Protein AF-A0A920SX77-F1 (afdb_monomer)

Secondary structure (DSSP, 8-state):
-------------SS----S-S---EEEEEEEEE----STTTTTSPTT-EEEEEEEESS------HHHHHHHHHTT---EEE--TTS--

Nearest PDB structures (foldseek):
  3d54-assembly3_D  TM=8.189E-01  e=1.534E-01  Thermotoga maritima
  2vkt-assembly1_A  TM=4.570E-01  e=1.534E+00  Homo sapiens
  5u03-assembly1_A-1  TM=4.813E-01  e=2.524E+00  Homo sapiens
  6l6z-assembly1_C  TM=4.522E-01  e=2.686E+00  Drosophila melanogaster

Foldseek 3Di:
DDDDPDFPFLDDDDDDDDDPPDQDWDWDWFKKAFQDQPDPVNVVPDHRDIDTDTDTDRPPGDTDGPVVVVVCVVVSVDGIGTADPVSGD

Mean predicted aligned error: 10.76 Å

Solvent-accessible surface area (backbone atoms only — not comparable to full-atom values): 5757 Å² total; per-residue (Å²): 136,85,86,76,94,70,65,77,66,98,72,50,52,90,83,74,83,73,77,85,86,57,95,52,75,43,79,44,78,44,38,31,29,31,64,38,34,90,44,90,92,26,58,87,54,55,71,68,38,77,42,82,43,81,43,76,44,59,81,80,80,88,82,63,53,60,68,59,50,52,49,36,56,76,68,57,68,48,45,65,40,67,27,39,98,84,72,43,71

Structure (mmCIF, N/CA/C/O backbone):
data_AF-A0A920SX77-F1
#
_entry.id   AF-A0A920SX77-F1
#
loop_
_atom_site.group_PDB
_atom_site.id
_atom_site.type_symbol
_atom_site.label_atom_id
_atom_site.label_alt_id
_atom_site.label_comp_id
_atom_site.label_asym_id
_atom_site.label_entity_id
_atom_site.label_seq_id
_atom_site.pdbx_PDB_ins_code
_atom_site.Cartn_x
_atom_site.Car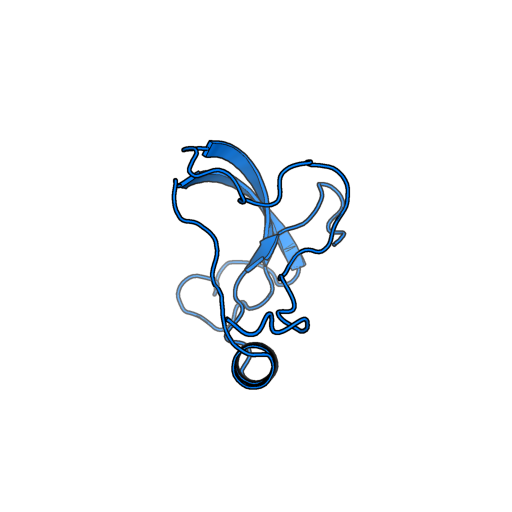tn_y
_atom_site.Cartn_z
_atom_site.occupancy
_atom_site.B_iso_or_equiv
_atom_site.auth_seq_id
_atom_site.auth_comp_id
_atom_site.auth_asym_id
_atom_site.auth_atom_id
_atom_site.pdbx_PDB_model_num
ATOM 1 N N . MET A 1 1 ? 26.365 -16.867 -13.237 1.00 30.64 1 MET A N 1
ATOM 2 C CA . MET A 1 1 ? 25.225 -16.053 -12.768 1.00 30.64 1 MET A CA 1
ATOM 3 C C . MET A 1 1 ? 24.108 -17.010 -12.419 1.00 30.64 1 MET A C 1
ATOM 5 O O . MET A 1 1 ? 23.586 -17.660 -13.312 1.00 30.64 1 MET A O 1
ATOM 9 N N . GLN A 1 2 ? 23.880 -17.220 -11.126 1.00 20.89 2 GLN A N 1
ATOM 10 C CA . GLN A 1 2 ? 22.971 -18.245 -10.627 1.00 20.89 2 GLN A CA 1
ATOM 11 C C . GLN A 1 2 ? 21.614 -17.601 -10.356 1.00 20.89 2 GLN A C 1
ATOM 13 O O . GLN A 1 2 ? 21.493 -16.702 -9.531 1.00 20.89 2 GLN A O 1
ATOM 18 N N . TRP A 1 3 ? 20.640 -18.031 -11.147 1.00 22.59 3 TRP A N 1
ATOM 19 C CA . TRP A 1 3 ? 19.232 -17.670 -11.083 1.00 22.59 3 TRP A CA 1
ATOM 20 C C . TRP A 1 3 ? 18.646 -18.260 -9.788 1.00 22.59 3 TRP A C 1
ATOM 22 O O . TRP A 1 3 ? 18.759 -19.470 -9.580 1.00 22.59 3 TRP A O 1
ATOM 32 N N . VAL A 1 4 ? 18.095 -17.431 -8.894 1.00 27.17 4 VAL A N 1
ATOM 33 C CA . VAL A 1 4 ? 17.470 -17.885 -7.635 1.00 27.17 4 VAL A CA 1
ATOM 34 C C . VAL A 1 4 ? 15.948 -17.912 -7.848 1.00 27.17 4 VAL A C 1
ATOM 36 O O . VAL A 1 4 ? 15.375 -16.846 -8.054 1.00 27.17 4 VAL A O 1
ATOM 39 N N . PRO A 1 5 ? 15.273 -19.080 -7.846 1.00 28.94 5 PRO A N 1
ATOM 40 C CA . PRO A 1 5 ? 13.886 -19.198 -8.312 1.00 28.94 5 PRO A CA 1
ATOM 41 C C . PRO A 1 5 ? 12.796 -18.851 -7.277 1.00 28.94 5 PRO A C 1
ATOM 43 O O . PRO A 1 5 ? 11.629 -19.115 -7.538 1.00 28.94 5 PRO A O 1
ATOM 46 N N . ASN A 1 6 ? 13.135 -18.256 -6.128 1.00 29.17 6 ASN A N 1
ATOM 47 C CA . ASN A 1 6 ? 12.210 -18.054 -5.000 1.00 29.17 6 ASN A CA 1
ATOM 48 C C . ASN A 1 6 ? 12.152 -16.582 -4.543 1.00 29.17 6 ASN A C 1
ATOM 50 O O . ASN A 1 6 ? 12.329 -16.257 -3.375 1.00 29.17 6 ASN A O 1
ATOM 54 N N . SER A 1 7 ? 11.946 -15.649 -5.476 1.00 29.55 7 SER A N 1
ATOM 55 C CA . SER A 1 7 ? 11.447 -14.319 -5.114 1.00 29.55 7 SER A CA 1
ATOM 56 C C . SER A 1 7 ? 9.928 -14.361 -5.214 1.00 29.55 7 SER A C 1
ATOM 58 O O . SER A 1 7 ? 9.376 -14.304 -6.317 1.00 29.55 7 SER A O 1
ATOM 60 N N . LEU A 1 8 ? 9.248 -14.493 -4.077 1.00 35.41 8 LEU A N 1
ATOM 61 C CA . LEU A 1 8 ? 7.808 -14.294 -4.022 1.00 35.41 8 LEU A CA 1
ATOM 62 C C . LEU A 1 8 ? 7.534 -12.822 -4.382 1.00 35.41 8 LEU A C 1
ATOM 64 O O . LEU A 1 8 ? 7.678 -11.926 -3.552 1.00 35.41 8 LEU A O 1
ATOM 68 N N . ARG A 1 9 ? 7.192 -12.558 -5.651 1.00 36.62 9 ARG A N 1
ATOM 69 C CA . ARG A 1 9 ? 6.567 -11.293 -6.046 1.00 36.62 9 ARG A CA 1
ATOM 70 C C . ARG A 1 9 ? 5.296 -11.171 -5.210 1.00 36.62 9 ARG A C 1
ATOM 72 O O . ARG A 1 9 ? 4.526 -12.130 -5.143 1.00 36.62 9 ARG A O 1
ATOM 79 N N . ILE A 1 10 ? 5.045 -10.015 -4.597 1.00 33.28 10 ILE A N 1
ATOM 80 C CA . ILE A 1 10 ? 3.703 -9.681 -4.101 1.00 33.28 10 ILE A CA 1
ATOM 81 C C . ILE A 1 10 ? 2.828 -9.426 -5.340 1.00 33.28 10 ILE A C 1
ATOM 83 O O . ILE A 1 10 ? 2.459 -8.304 -5.654 1.00 33.28 10 ILE A O 1
ATOM 87 N N . GLU A 1 11 ? 2.561 -10.487 -6.094 1.00 41.88 11 GLU A N 1
ATOM 88 C CA . GLU A 1 11 ? 1.577 -10.542 -7.158 1.00 41.88 11 GLU A CA 1
ATOM 89 C C . GLU A 1 11 ? 0.501 -11.509 -6.703 1.00 41.88 11 GLU A C 1
ATOM 91 O O . GLU A 1 11 ? 0.700 -12.717 -6.580 1.00 41.88 11 GLU A O 1
ATOM 96 N N . SER A 1 12 ? -0.660 -10.951 -6.417 1.00 28.61 12 SER A N 1
ATOM 97 C CA . SER A 1 12 ? -1.892 -11.704 -6.324 1.00 28.61 12 SER A CA 1
ATOM 98 C C . SER A 1 12 ? -2.998 -10.675 -6.531 1.00 28.61 12 SER A C 1
ATOM 100 O O . SER A 1 12 ? -3.110 -9.823 -5.652 1.00 28.61 12 SER A O 1
ATOM 102 N N . ALA A 1 13 ? -3.776 -10.654 -7.615 1.00 34.12 13 ALA A N 1
ATOM 103 C CA . ALA A 1 13 ? -3.891 -11.438 -8.839 1.00 34.12 13 ALA A CA 1
ATOM 104 C C . ALA A 1 13 ? -4.942 -10.777 -9.783 1.00 34.12 13 ALA A C 1
ATOM 106 O O . ALA A 1 13 ? -5.663 -9.848 -9.454 1.00 34.12 13 ALA A O 1
ATOM 107 N N . THR A 1 14 ? -5.069 -11.347 -10.981 1.00 30.61 14 THR A N 1
ATOM 108 C CA . THR A 1 14 ? -6.225 -11.226 -11.893 1.00 30.61 14 THR A CA 1
ATOM 109 C C . THR A 1 14 ? -6.295 -9.993 -12.813 1.00 30.61 14 THR A C 1
ATOM 111 O O . THR A 1 14 ? -7.180 -9.147 -12.752 1.00 30.61 14 THR A O 1
ATOM 114 N N . ARG A 1 15 ? -5.422 -10.048 -13.832 1.00 29.30 15 ARG A N 1
ATOM 115 C CA . ARG A 1 15 ? -5.538 -9.415 -15.163 1.00 29.30 15 ARG A CA 1
ATOM 116 C C . ARG A 1 15 ? -5.344 -7.898 -15.231 1.00 29.30 15 ARG A C 1
ATOM 118 O O . ARG A 1 15 ? -6.119 -7.196 -15.869 1.00 29.30 15 ARG A O 1
ATOM 125 N N . CYS A 1 16 ? -4.172 -7.457 -14.807 1.00 29.16 16 CYS A N 1
ATOM 126 C CA . CYS A 1 16 ? -3.346 -6.675 -15.719 1.00 29.16 16 CYS A CA 1
ATOM 127 C C . CYS A 1 16 ? -2.134 -7.549 -16.032 1.00 29.16 16 CYS A C 1
ATOM 129 O O . CYS A 1 16 ? -1.457 -8.015 -15.120 1.00 29.16 16 CYS A O 1
ATOM 131 N N . ALA A 1 17 ? -1.922 -7.854 -17.311 1.00 34.19 17 ALA A N 1
ATOM 132 C CA . ALA A 1 17 ? -0.610 -8.295 -17.752 1.00 34.19 17 ALA A CA 1
ATOM 133 C C . ALA A 1 17 ? 0.433 -7.246 -17.320 1.00 34.19 17 ALA A C 1
ATOM 135 O O . ALA A 1 17 ? 0.079 -6.118 -16.971 1.00 34.19 17 ALA A O 1
ATOM 136 N N . ASP A 1 18 ? 1.694 -7.649 -17.379 1.00 38.47 18 ASP A N 1
ATOM 137 C CA . ASP A 1 18 ? 2.876 -6.842 -17.091 1.00 38.47 18 ASP A CA 1
ATOM 138 C C . ASP A 1 18 ? 3.302 -6.909 -15.620 1.00 38.47 18 ASP A C 1
ATOM 140 O O . ASP A 1 18 ? 3.139 -5.982 -14.826 1.00 38.47 18 ASP A O 1
ATOM 144 N N . ALA A 1 19 ? 3.955 -8.031 -15.297 1.00 41.00 19 ALA A N 1
ATOM 145 C CA . ALA A 1 19 ? 5.164 -7.962 -14.491 1.00 41.00 19 ALA A CA 1
ATOM 146 C C . ALA A 1 19 ? 5.991 -6.759 -14.983 1.00 41.00 19 ALA A C 1
ATOM 148 O O . ALA A 1 19 ? 6.224 -6.648 -16.188 1.00 41.00 19 ALA A O 1
ATOM 149 N N . GLU A 1 20 ? 6.427 -5.860 -14.096 1.00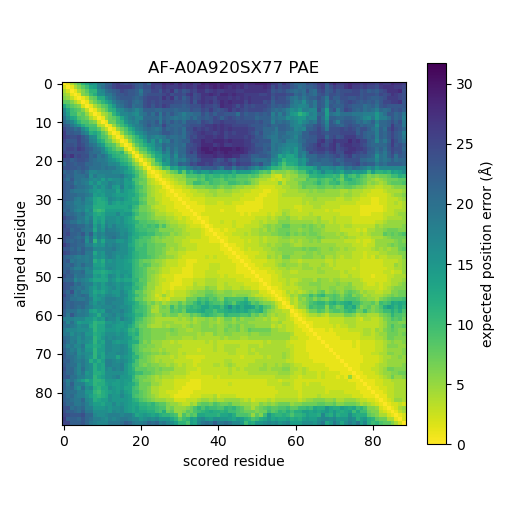 47.94 20 GLU A N 1
ATOM 150 C CA . GLU A 1 20 ? 7.398 -4.817 -14.459 1.00 47.94 20 GLU A CA 1
ATOM 151 C C . GLU A 1 20 ? 8.760 -5.482 -14.747 1.00 47.94 20 GLU A C 1
ATOM 153 O O . GLU A 1 20 ? 9.660 -5.514 -13.911 1.00 47.94 20 GLU A O 1
ATOM 158 N N . ASP A 1 21 ? 8.861 -6.097 -15.927 1.00 49.06 21 ASP A N 1
ATOM 159 C CA . ASP A 1 21 ? 10.081 -6.542 -16.615 1.00 49.06 21 ASP A CA 1
ATOM 160 C C . ASP A 1 21 ? 10.501 -5.503 -17.682 1.00 49.06 21 ASP A C 1
ATOM 162 O O . ASP A 1 21 ? 11.502 -5.644 -18.382 1.00 49.06 21 ASP A O 1
ATOM 166 N N . HIS A 1 22 ? 9.731 -4.415 -17.795 1.00 47.44 22 HIS A N 1
ATOM 167 C CA . HIS A 1 22 ? 9.959 -3.308 -18.710 1.00 47.44 22 HIS A CA 1
ATOM 168 C C . HIS A 1 22 ? 10.016 -2.007 -17.907 1.00 47.44 22 HIS A C 1
ATOM 170 O O . HIS A 1 22 ? 9.087 -1.677 -17.176 1.00 47.44 22 HIS A O 1
ATOM 176 N N . LEU A 1 23 ? 11.143 -1.300 -18.028 1.00 59.06 23 LEU A N 1
ATOM 177 C CA . LEU A 1 23 ? 11.453 -0.005 -17.412 1.00 59.06 23 LEU A CA 1
ATOM 178 C C . LEU A 1 23 ? 10.574 1.109 -18.011 1.00 59.06 23 LEU A C 1
ATOM 180 O O . LEU A 1 23 ? 11.070 2.022 -18.674 1.00 59.06 23 LEU A O 1
ATOM 184 N N . GLU A 1 24 ? 9.261 1.003 -17.840 1.00 58.81 24 GLU A N 1
ATOM 185 C CA . GLU A 1 24 ? 8.277 1.923 -18.396 1.00 58.81 24 GLU A CA 1
ATOM 186 C C . GLU A 1 24 ? 7.546 2.669 -17.284 1.00 58.81 24 GLU A C 1
ATOM 188 O O . GLU A 1 24 ? 7.109 2.106 -16.285 1.00 58.81 24 GLU A O 1
ATOM 193 N N . PHE A 1 25 ? 7.402 3.976 -17.471 1.00 66.06 25 PHE A N 1
ATOM 194 C CA . PHE A 1 25 ? 6.659 4.822 -16.554 1.00 66.06 25 PHE A CA 1
ATOM 195 C C . PHE A 1 25 ? 5.154 4.587 -16.719 1.00 66.06 25 PHE A C 1
ATOM 197 O O . PHE A 1 25 ? 4.609 4.784 -17.809 1.00 66.06 25 PHE A O 1
ATOM 204 N N . ARG A 1 26 ? 4.467 4.212 -15.635 1.00 68.31 26 ARG A N 1
ATOM 205 C CA . ARG A 1 26 ? 3.027 3.928 -15.643 1.00 68.31 26 ARG A CA 1
ATOM 206 C C . ARG A 1 26 ? 2.259 4.973 -14.847 1.00 68.31 26 ARG A C 1
ATOM 208 O O . ARG A 1 26 ? 2.534 5.191 -13.672 1.00 68.31 26 ARG A O 1
ATOM 215 N N . CYS A 1 27 ? 1.252 5.557 -15.496 1.00 77.31 27 CYS A N 1
ATOM 216 C CA . CYS A 1 27 ? 0.236 6.412 -14.885 1.00 77.31 27 CYS A CA 1
ATOM 217 C C . CYS A 1 27 ? -1.133 5.748 -15.032 1.00 77.31 27 CYS A C 1
ATOM 219 O O . CYS A 1 27 ? -1.793 5.912 -16.059 1.00 77.31 27 CYS A O 1
ATOM 221 N N . ILE A 1 28 ? -1.552 4.980 -14.029 1.00 81.00 28 ILE A N 1
ATOM 222 C CA . ILE A 1 28 ? -2.812 4.230 -14.056 1.00 81.00 28 ILE A CA 1
ATOM 223 C C . ILE A 1 28 ? -3.570 4.387 -12.745 1.00 81.00 28 ILE A C 1
ATOM 225 O O . ILE A 1 28 ? -2.984 4.607 -11.689 1.00 81.00 28 I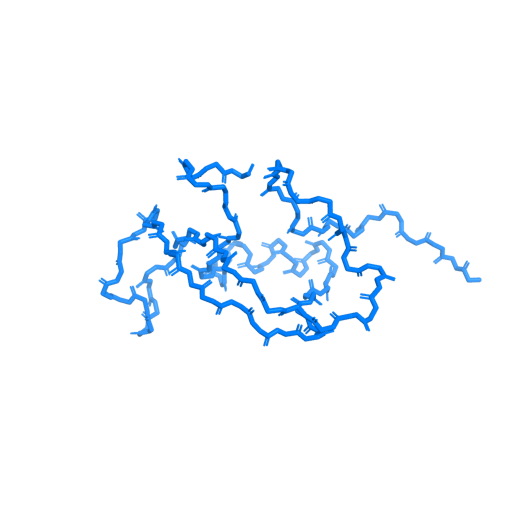LE A O 1
ATOM 229 N N . TRP A 1 29 ? -4.890 4.260 -12.807 1.00 83.69 29 TRP A N 1
ATOM 230 C CA . TRP A 1 29 ? -5.690 4.065 -11.605 1.00 83.69 29 TRP A CA 1
ATOM 231 C C . TRP A 1 29 ? -5.520 2.639 -11.099 1.00 83.69 29 TRP A C 1
ATOM 233 O O . TRP A 1 29 ? -5.411 1.702 -11.892 1.00 83.69 29 TRP A O 1
ATOM 243 N N . THR A 1 30 ? -5.460 2.467 -9.785 1.00 85.12 30 THR A N 1
ATOM 244 C CA . T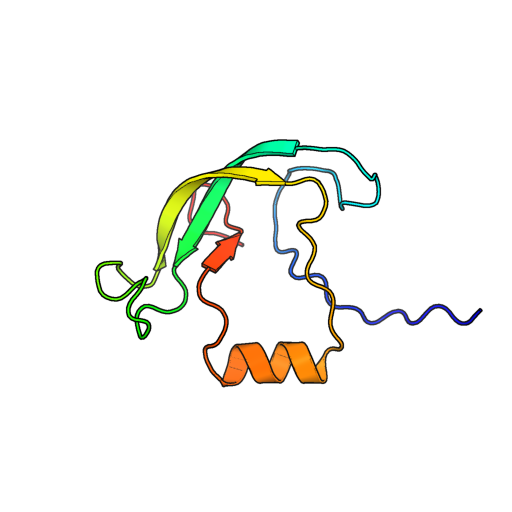HR A 1 30 ? -5.283 1.151 -9.172 1.00 85.12 30 THR A CA 1
ATOM 245 C C . THR A 1 30 ? -6.078 1.053 -7.885 1.00 85.12 30 THR A C 1
ATOM 247 O O . THR A 1 30 ? -6.212 2.030 -7.143 1.00 85.12 30 THR A O 1
ATOM 250 N N . ASP A 1 31 ? -6.600 -0.143 -7.643 1.00 88.12 31 ASP A N 1
ATOM 251 C CA . ASP A 1 31 ? -7.311 -0.484 -6.427 1.00 88.12 31 ASP A CA 1
ATOM 252 C C . ASP A 1 31 ? -6.333 -1.050 -5.390 1.00 88.12 31 ASP A C 1
ATOM 254 O O . ASP A 1 31 ? -5.536 -1.9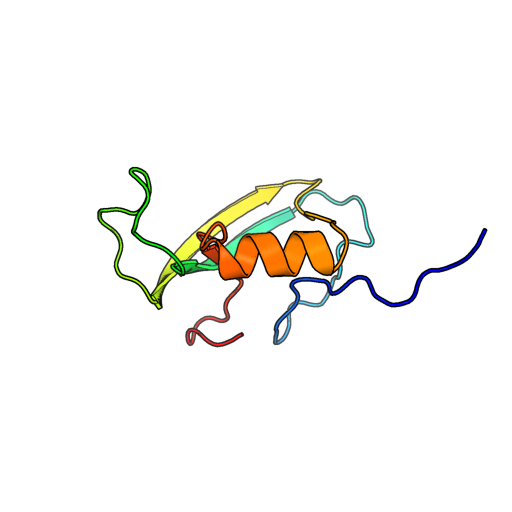56 -5.652 1.00 88.12 31 ASP A O 1
ATOM 258 N N . LEU A 1 32 ? -6.377 -0.471 -4.195 1.00 88.12 32 LEU A N 1
ATOM 259 C CA . LEU A 1 32 ? -5.573 -0.861 -3.046 1.00 88.12 32 LEU A CA 1
ATOM 260 C C . LEU A 1 32 ? -6.489 -1.240 -1.892 1.00 88.12 32 LEU A C 1
ATOM 262 O O . LEU A 1 32 ? -7.434 -0.520 -1.579 1.00 88.12 32 LEU A O 1
ATOM 266 N N . ARG A 1 33 ? -6.168 -2.329 -1.203 1.00 89.31 33 ARG A N 1
ATOM 267 C CA . ARG A 1 33 ? -6.816 -2.718 0.045 1.00 89.31 33 ARG A CA 1
ATOM 268 C C . ARG A 1 33 ? -5.972 -2.286 1.236 1.00 89.31 33 ARG A C 1
ATOM 270 O O . ARG A 1 33 ? -4.759 -2.491 1.247 1.00 89.31 33 ARG A O 1
ATOM 277 N N . VAL A 1 34 ? -6.615 -1.693 2.238 1.00 91.19 34 VAL A N 1
ATOM 278 C CA . VAL A 1 34 ? -5.984 -1.329 3.513 1.00 91.19 34 VAL A CA 1
ATOM 279 C C . VAL A 1 34 ? -5.767 -2.587 4.351 1.00 91.19 34 VAL A C 1
ATOM 281 O O . VAL A 1 34 ? -6.727 -3.275 4.681 1.00 91.19 34 VAL A O 1
ATOM 284 N N . GLU A 1 35 ? -4.521 -2.872 4.719 1.00 90.00 35 GLU A N 1
ATOM 285 C CA . GLU A 1 35 ? -4.147 -4.056 5.512 1.00 90.00 35 GLU A CA 1
ATOM 286 C C . GLU A 1 35 ? -3.828 -3.713 6.966 1.00 90.00 35 GLU A C 1
ATOM 288 O O . GLU A 1 35 ? -4.022 -4.537 7.850 1.00 90.00 35 GLU A O 1
ATOM 293 N N . ASN A 1 36 ? -3.339 -2.500 7.234 1.00 87.50 36 ASN A N 1
ATOM 294 C CA . ASN A 1 36 ? -3.030 -2.078 8.593 1.00 87.50 36 ASN A CA 1
ATOM 295 C C . ASN A 1 36 ? -3.434 -0.620 8.818 1.00 87.50 36 ASN A C 1
ATOM 297 O O . ASN A 1 36 ? -3.003 0.267 8.084 1.00 87.50 36 ASN A O 1
ATOM 301 N N . THR A 1 37 ? -4.222 -0.385 9.868 1.00 91.75 37 THR A N 1
ATOM 302 C CA . THR A 1 37 ? -4.722 0.930 10.309 1.00 91.75 37 THR A CA 1
ATOM 303 C C . THR A 1 37 ? -4.018 1.462 11.563 1.00 91.75 37 THR A C 1
ATOM 305 O O . THR A 1 37 ? -4.313 2.554 12.042 1.00 91.75 37 THR A O 1
ATOM 308 N N . SER A 1 38 ? -3.038 0.725 12.088 1.00 89.06 38 SER A N 1
ATOM 309 C CA . SER A 1 38 ? -2.306 1.044 13.322 1.00 89.06 38 SER A CA 1
ATOM 310 C C . SER A 1 38 ? -1.307 2.195 13.166 1.00 89.06 38 SER A C 1
ATOM 312 O O . SER A 1 38 ? -0.677 2.605 14.141 1.00 89.06 38 SER A O 1
ATOM 314 N N . THR A 1 39 ? -1.113 2.718 11.951 1.00 86.38 39 THR A N 1
ATOM 315 C CA . THR A 1 39 ? -0.183 3.826 11.695 1.00 86.38 39 THR A CA 1
ATOM 316 C C . THR A 1 39 ? -0.905 5.167 11.686 1.00 86.38 39 THR A C 1
ATOM 318 O O . THR A 1 39 ? -2.075 5.266 11.319 1.00 86.38 39 THR A O 1
ATOM 321 N N . ILE A 1 40 ? -0.192 6.250 12.011 1.00 88.25 40 ILE A N 1
ATOM 322 C CA . ILE A 1 40 ? -0.759 7.610 11.979 1.00 88.25 40 ILE A CA 1
ATOM 323 C C . ILE A 1 40 ? -1.385 7.960 10.617 1.00 88.25 40 ILE A C 1
ATOM 325 O O . ILE A 1 40 ? -2.386 8.671 10.570 1.00 88.25 40 ILE A O 1
ATOM 329 N N . PHE A 1 41 ? -0.846 7.403 9.526 1.00 83.81 41 PHE A N 1
ATOM 330 C CA . PHE A 1 41 ? -1.295 7.640 8.153 1.00 83.81 41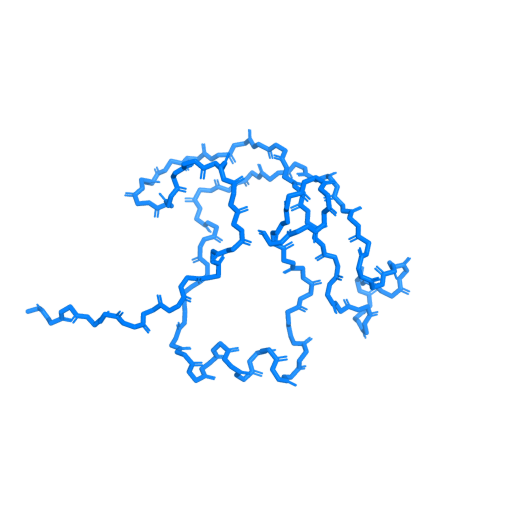 PHE A CA 1
ATOM 331 C C . PHE A 1 41 ? -2.603 6.923 7.801 1.00 83.81 41 PHE A C 1
ATOM 333 O O . PHE A 1 41 ? -3.329 7.379 6.924 1.00 83.81 41 PHE A O 1
ATOM 340 N N . THR A 1 42 ? -2.918 5.825 8.488 1.00 88.81 42 THR A N 1
ATOM 341 C CA . THR A 1 42 ? -4.077 4.960 8.194 1.00 88.81 42 THR A CA 1
ATOM 342 C C . THR A 1 42 ? -5.054 4.838 9.357 1.00 88.81 42 THR A C 1
ATOM 344 O O . THR A 1 42 ? -6.079 4.182 9.224 1.00 88.81 42 THR A O 1
ATOM 347 N N . SER A 1 43 ? -4.807 5.554 10.455 1.00 89.12 43 SER A N 1
ATOM 348 C CA . SER A 1 43 ? -5.651 5.586 11.660 1.00 89.12 43 SER A CA 1
ATOM 349 C C . SER A 1 43 ? -7.113 5.984 11.427 1.00 89.12 43 SER A C 1
ATOM 351 O O . SER A 1 43 ? -7.968 5.717 12.265 1.00 89.12 43 SER A O 1
ATOM 353 N N . LYS A 1 44 ? -7.409 6.645 10.301 1.00 92.38 44 LYS A N 1
ATOM 354 C CA . LYS A 1 44 ? -8.768 7.031 9.889 1.00 92.38 44 LYS A CA 1
ATOM 355 C C . LYS A 1 44 ? -9.367 6.122 8.813 1.00 92.38 44 LYS A C 1
ATOM 357 O O . LYS A 1 44 ? -10.518 6.328 8.436 1.00 92.38 44 LYS A O 1
ATOM 362 N N . ALA A 1 45 ? -8.590 5.184 8.282 1.00 90.50 45 ALA A N 1
ATOM 363 C CA . ALA A 1 45 ? -9.070 4.196 7.330 1.00 90.50 45 ALA A CA 1
ATOM 364 C C . ALA A 1 45 ? -9.688 3.006 8.072 1.00 90.50 45 ALA A C 1
ATOM 366 O O . ALA A 1 45 ? -9.462 2.811 9.266 1.00 90.50 45 ALA A O 1
ATOM 367 N N . THR A 1 46 ? -10.470 2.206 7.353 1.00 92.69 46 THR A N 1
ATOM 368 C CA . THR A 1 46 ? -10.978 0.928 7.868 1.00 92.69 46 THR A CA 1
ATOM 369 C C . THR A 1 46 ? -10.126 -0.209 7.316 1.00 92.69 46 THR A C 1
ATOM 371 O O . THR A 1 46 ? -9.779 -0.202 6.137 1.00 92.69 46 THR A O 1
ATOM 374 N N . GLU A 1 47 ? -9.769 -1.185 8.148 1.00 91.25 47 GLU A N 1
ATOM 375 C CA . GLU A 1 47 ? -9.079 -2.389 7.675 1.00 91.25 47 GLU A CA 1
ATOM 376 C C . GLU A 1 47 ? -9.965 -3.124 6.655 1.00 91.25 47 GLU A C 1
ATOM 378 O O . GLU A 1 47 ? -11.176 -3.243 6.842 1.00 91.25 47 GLU A O 1
ATOM 383 N N . GLY A 1 48 ? -9.384 -3.542 5.531 1.00 90.19 48 GLY A N 1
ATOM 384 C CA . GLY A 1 48 ? -10.107 -4.109 4.391 1.00 90.19 48 GLY A CA 1
ATOM 385 C C . GLY A 1 48 ? -10.777 -3.083 3.468 1.00 90.19 48 GLY A C 1
ATOM 386 O O . GLY A 1 48 ? -11.355 -3.473 2.456 1.00 90.19 48 GLY A O 1
ATOM 387 N N . GLN A 1 49 ? -10.699 -1.780 3.763 1.00 91.12 49 GLN A N 1
ATOM 388 C CA . GLN A 1 49 ? -11.228 -0.739 2.880 1.00 91.12 49 GLN A CA 1
ATOM 389 C C . GLN A 1 49 ? -10.522 -0.762 1.519 1.00 91.12 49 GLN A C 1
ATOM 391 O O . GLN A 1 49 ? -9.297 -0.863 1.456 1.00 91.12 49 GLN A O 1
ATOM 396 N N . LEU A 1 50 ? -11.297 -0.602 0.443 1.00 91.44 50 LEU A N 1
ATOM 397 C CA . LEU A 1 50 ? -10.773 -0.433 -0.910 1.00 91.44 50 LEU A CA 1
ATOM 398 C C . LEU A 1 50 ? -10.597 1.048 -1.238 1.00 91.44 50 LEU A C 1
ATOM 400 O O . LEU A 1 50 ? -11.483 1.871 -0.994 1.00 91.44 50 LEU A O 1
ATOM 404 N N . LEU A 1 51 ? -9.431 1.375 -1.780 1.00 87.31 51 LEU A N 1
ATOM 405 C CA . LEU A 1 51 ? -9.019 2.707 -2.181 1.00 87.31 51 LEU A CA 1
ATOM 406 C C . LEU A 1 51 ? -8.710 2.692 -3.673 1.00 87.31 51 LEU A C 1
ATOM 408 O O . LEU A 1 51 ? -7.855 1.934 -4.115 1.00 87.31 51 LEU A O 1
ATOM 412 N N . HIS A 1 52 ? -9.362 3.572 -4.423 1.00 90.62 52 HIS A N 1
ATOM 413 C CA . HIS A 1 52 ? -9.081 3.780 -5.838 1.00 90.62 52 HIS A CA 1
ATOM 414 C C . HIS A 1 52 ? -8.182 5.010 -5.980 1.00 90.62 52 HIS A C 1
ATOM 416 O O . HIS A 1 52 ? -8.632 6.135 -5.745 1.00 90.62 52 HIS A O 1
ATOM 422 N N . ILE A 1 53 ? -6.896 4.803 -6.275 1.00 84.88 53 ILE A N 1
ATOM 423 C CA . ILE A 1 53 ? -5.864 5.854 -6.221 1.00 84.88 53 ILE A CA 1
ATOM 424 C C . ILE A 1 53 ? -5.080 5.879 -7.541 1.00 84.88 53 ILE A C 1
ATOM 426 O O . ILE A 1 53 ? -4.776 4.817 -8.091 1.00 84.88 53 ILE A O 1
ATOM 430 N N . PRO A 1 54 ? -4.728 7.066 -8.074 1.00 83.69 54 PRO A N 1
ATOM 431 C CA . PRO A 1 54 ? -3.835 7.148 -9.219 1.00 83.69 54 PRO A CA 1
ATOM 432 C C . PRO A 1 54 ? -2.404 6.794 -8.793 1.00 83.69 54 PRO A C 1
ATOM 434 O O . PRO A 1 54 ? -1.845 7.403 -7.879 1.00 83.69 54 PRO A O 1
ATOM 437 N N . MET A 1 55 ? -1.795 5.835 -9.479 1.00 80.62 55 MET A N 1
ATOM 438 C CA . MET A 1 55 ? -0.388 5.486 -9.336 1.00 80.62 55 MET A CA 1
ATOM 439 C C . MET A 1 55 ? 0.423 6.022 -10.505 1.00 80.62 55 MET A C 1
ATOM 441 O O . MET A 1 55 ? 0.009 5.920 -11.657 1.00 80.62 55 MET A O 1
ATOM 445 N N . SER A 1 56 ? 1.580 6.594 -10.181 1.00 79.81 56 SER A N 1
ATOM 446 C CA . SER A 1 56 ? 2.489 7.242 -11.123 1.00 79.81 56 SER A CA 1
ATOM 447 C C . SER A 1 56 ? 3.933 6.936 -10.727 1.00 79.81 56 SER A C 1
ATOM 449 O O . SER A 1 56 ? 4.560 7.727 -10.019 1.00 79.81 56 SER A O 1
ATOM 451 N N . HIS A 1 57 ? 4.460 5.788 -11.147 1.00 68.88 57 HIS A N 1
ATOM 452 C CA . HIS A 1 57 ? 5.842 5.384 -10.876 1.00 68.88 57 HIS A CA 1
ATOM 453 C C . HIS A 1 57 ? 6.509 4.779 -12.116 1.00 68.88 57 HIS A C 1
ATOM 455 O O . HIS A 1 57 ? 5.836 4.312 -13.030 1.00 68.88 57 HIS A O 1
ATOM 461 N N . GLY A 1 58 ? 7.844 4.817 -12.143 1.00 60.88 58 GLY A N 1
ATOM 462 C CA . GLY A 1 58 ? 8.666 4.051 -13.091 1.00 60.88 58 GLY A CA 1
ATOM 463 C C . GLY A 1 58 ? 9.523 2.969 -12.425 1.00 60.88 58 GLY A C 1
ATOM 464 O O . GLY A 1 58 ? 10.157 2.191 -13.1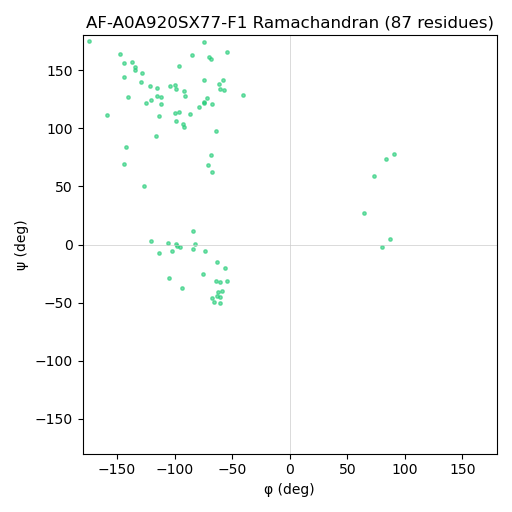22 1.00 60.88 58 GLY A O 1
ATOM 465 N N . GLU A 1 59 ? 9.551 2.932 -11.087 1.00 65.25 59 GLU A N 1
ATOM 466 C CA . GLU A 1 59 ? 10.303 1.969 -10.270 1.00 65.25 59 GLU A CA 1
ATOM 467 C C . GLU A 1 59 ? 9.474 1.634 -9.011 1.00 65.25 59 GLU A C 1
ATOM 469 O O . GLU A 1 59 ? 9.771 2.088 -7.906 1.00 65.25 59 GLU A O 1
ATOM 474 N N . GLY A 1 60 ? 8.350 0.925 -9.187 1.00 67.75 60 GLY A N 1
ATOM 475 C CA . GLY A 1 60 ? 7.380 0.635 -8.115 1.00 67.75 60 GLY A CA 1
ATOM 476 C C . GLY A 1 60 ? 7.564 -0.718 -7.419 1.00 67.75 60 GLY A C 1
ATOM 477 O O . GLY A 1 60 ? 6.820 -1.046 -6.492 1.00 67.75 60 GLY A O 1
ATOM 478 N N . ASN A 1 61 ? 8.537 -1.516 -7.859 1.00 75.19 61 ASN A N 1
ATOM 479 C CA . ASN A 1 61 ? 8.688 -2.906 -7.447 1.00 75.19 61 ASN A CA 1
ATOM 480 C C . ASN A 1 61 ? 9.625 -3.063 -6.237 1.00 75.19 61 ASN A C 1
ATOM 482 O O . ASN A 1 61 ? 10.850 -3.010 -6.364 1.00 75.19 61 ASN A O 1
ATOM 486 N N . TYR A 1 62 ? 9.049 -3.297 -5.055 1.00 78.81 62 TYR A N 1
ATOM 487 C CA . TYR A 1 62 ? 9.818 -3.653 -3.864 1.00 78.81 62 TYR A CA 1
ATOM 488 C C . TYR A 1 62 ? 10.224 -5.132 -3.901 1.00 78.81 62 TYR A C 1
ATOM 490 O O . TYR A 1 62 ? 9.371 -6.020 -3.875 1.00 78.81 62 TYR A O 1
ATOM 498 N N . GLN A 1 63 ? 11.532 -5.394 -3.909 1.00 80.12 63 GLN A N 1
ATOM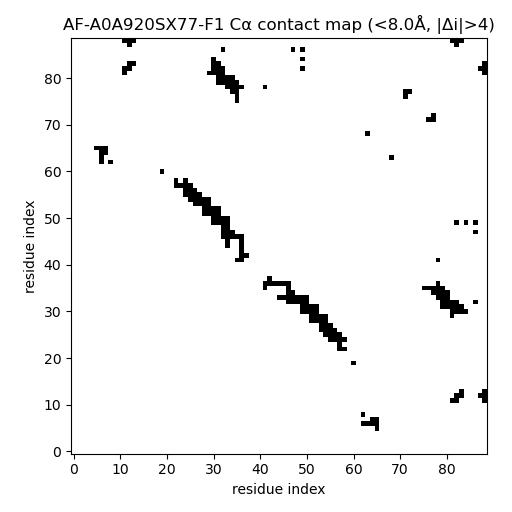 499 C CA . GLN A 1 63 ? 12.102 -6.740 -3.933 1.00 80.12 63 GLN A CA 1
ATOM 500 C C . GLN A 1 63 ? 12.883 -7.006 -2.645 1.00 80.12 63 GLN A C 1
ATOM 502 O O . GLN A 1 63 ? 13.765 -6.234 -2.270 1.00 80.12 63 GLN A O 1
ATOM 507 N N . ALA A 1 64 ? 12.573 -8.116 -1.982 1.00 83.31 64 ALA A N 1
ATOM 508 C CA . ALA A 1 64 ? 13.305 -8.603 -0.821 1.00 83.31 64 ALA A CA 1
ATOM 509 C C . ALA A 1 64 ? 13.275 -10.137 -0.785 1.00 83.31 64 ALA A C 1
ATOM 511 O O . ALA A 1 64 ? 12.480 -10.769 -1.484 1.00 83.31 64 ALA A O 1
ATOM 512 N N . ASP A 1 65 ? 14.154 -10.735 0.014 1.00 87.00 65 ASP A N 1
ATOM 513 C CA . ASP A 1 65 ? 14.152 -12.174 0.268 1.00 87.00 65 ASP A CA 1
ATOM 514 C C . ASP A 1 65 ? 12.914 -12.610 1.078 1.00 87.00 65 ASP A C 1
ATOM 516 O O . ASP A 1 65 ? 12.276 -11.805 1.763 1.00 87.00 65 ASP A O 1
ATOM 520 N N . GLU A 1 66 ? 12.572 -13.897 1.014 1.00 86.25 66 GLU A N 1
ATOM 521 C CA . GLU A 1 66 ? 11.368 -14.445 1.654 1.00 86.25 66 GLU A CA 1
ATOM 522 C C . GLU A 1 66 ? 11.344 -14.263 3.176 1.00 86.25 66 GLU A C 1
ATOM 524 O O . GLU A 1 66 ? 10.267 -14.074 3.749 1.00 86.25 66 GLU A O 1
ATOM 529 N N . GLU A 1 67 ? 12.503 -14.287 3.841 1.00 88.75 67 GLU A N 1
ATOM 530 C CA . GLU A 1 67 ? 12.595 -14.057 5.285 1.00 88.75 67 GLU A CA 1
ATOM 531 C C . GLU A 1 67 ? 12.239 -12.602 5.606 1.00 88.75 67 GLU A C 1
ATOM 533 O O . GLU A 1 67 ? 11.419 -12.335 6.490 1.00 88.75 67 GLU A O 1
ATOM 538 N N . THR A 1 68 ? 12.792 -11.655 4.848 1.00 88.56 68 THR A N 1
ATOM 539 C CA . THR A 1 68 ? 12.472 -10.233 4.975 1.00 88.56 68 THR A CA 1
ATOM 540 C C . THR A 1 68 ? 10.994 -9.967 4.700 1.00 88.56 68 THR A C 1
ATOM 542 O O . THR A 1 68 ? 10.361 -9.268 5.493 1.00 88.56 68 THR A O 1
ATOM 545 N N . ILE A 1 69 ? 10.420 -10.544 3.639 1.00 88.25 69 ILE A N 1
ATOM 546 C CA . ILE A 1 69 ? 8.987 -10.409 3.337 1.00 88.25 69 ILE A CA 1
ATOM 547 C C . ILE A 1 69 ? 8.141 -10.967 4.486 1.00 88.25 69 ILE A C 1
ATOM 549 O O . ILE A 1 69 ? 7.298 -10.251 5.024 1.00 88.25 69 ILE A O 1
ATOM 553 N N . SER A 1 70 ? 8.421 -12.191 4.937 1.00 87.69 70 SER A N 1
ATOM 554 C CA . SER A 1 70 ? 7.688 -12.825 6.040 1.00 87.69 70 SER A CA 1
ATOM 555 C C . SER A 1 70 ? 7.768 -12.001 7.324 1.00 87.69 70 SER A C 1
ATOM 557 O O . SER A 1 70 ? 6.782 -11.848 8.042 1.00 87.69 70 SER A O 1
ATOM 559 N N . ARG A 1 71 ? 8.937 -11.423 7.619 1.00 91.88 71 ARG A N 1
ATOM 560 C CA . ARG A 1 71 ? 9.119 -10.535 8.769 1.00 91.88 71 ARG A CA 1
ATOM 561 C C . ARG A 1 71 ? 8.267 -9.275 8.649 1.00 91.88 71 ARG A C 1
ATOM 563 O O . ARG A 1 71 ? 7.641 -8.889 9.631 1.00 91.88 71 ARG A O 1
ATOM 570 N N . LEU A 1 72 ? 8.222 -8.643 7.477 1.00 89.44 72 LEU A N 1
ATOM 571 C CA . LEU A 1 72 ? 7.385 -7.461 7.245 1.00 89.44 72 LEU A CA 1
ATOM 572 C C . LEU A 1 72 ? 5.896 -7.782 7.423 1.00 89.44 72 LEU A C 1
ATOM 574 O O . LEU A 1 72 ? 5.178 -6.994 8.037 1.00 89.44 72 LEU A O 1
ATOM 578 N N . GLU A 1 73 ? 5.442 -8.937 6.934 1.00 88.44 73 GLU A N 1
ATOM 579 C CA . GLU A 1 73 ? 4.055 -9.382 7.098 1.00 88.44 73 GLU A CA 1
ATOM 580 C C . GLU A 1 73 ? 3.717 -9.668 8.563 1.00 88.44 73 GLU A C 1
ATOM 582 O O . GLU A 1 73 ? 2.750 -9.117 9.088 1.00 88.44 73 GLU A O 1
ATOM 587 N N . ASN A 1 74 ? 4.556 -10.441 9.256 1.00 90.25 74 ASN A N 1
ATOM 588 C CA . ASN A 1 74 ? 4.352 -10.791 10.664 1.00 90.25 74 ASN A CA 1
ATOM 589 C C . ASN A 1 74 ? 4.400 -9.573 11.594 1.00 90.25 74 ASN A C 1
ATOM 591 O O . ASN A 1 74 ? 3.703 -9.533 12.606 1.00 90.25 74 ASN A O 1
ATOM 595 N N . ASN A 1 75 ? 5.198 -8.565 11.246 1.00 91.81 75 ASN A N 1
ATOM 596 C CA . ASN A 1 75 ? 5.300 -7.325 12.009 1.00 91.81 75 ASN A CA 1
ATOM 597 C C . ASN A 1 75 ? 4.184 -6.317 11.679 1.00 91.81 75 ASN A C 1
ATOM 599 O O . ASN A 1 75 ? 4.198 -5.206 12.210 1.00 91.81 75 ASN A O 1
ATOM 603 N N . GLY A 1 76 ? 3.256 -6.647 10.772 1.00 87.56 76 GLY A N 1
ATOM 604 C CA . GLY A 1 76 ? 2.209 -5.727 10.329 1.00 87.56 76 GLY A CA 1
ATOM 605 C C . GLY A 1 76 ? 2.759 -4.505 9.587 1.00 87.56 76 GLY A C 1
ATOM 606 O O . GLY A 1 76 ? 2.161 -3.438 9.612 1.00 87.56 76 GLY A O 1
ATOM 607 N N . GLN A 1 77 ? 3.915 -4.606 8.936 1.00 88.50 77 GLN A N 1
ATOM 608 C CA . GLN A 1 77 ? 4.533 -3.471 8.238 1.00 88.50 77 GLN A CA 1
ATOM 609 C C . GLN A 1 77 ? 3.971 -3.265 6.823 1.00 88.50 77 GLN A C 1
ATOM 611 O O . GLN A 1 77 ? 4.313 -2.288 6.158 1.00 88.50 77 GLN A O 1
ATOM 616 N N . VAL A 1 78 ? 3.086 -4.155 6.372 1.00 90.00 78 VAL A N 1
ATOM 617 C CA . VAL A 1 78 ? 2.345 -4.014 5.118 1.00 90.00 78 VAL A CA 1
ATOM 618 C C . VAL A 1 78 ? 1.084 -3.192 5.374 1.00 90.00 78 VAL A C 1
ATOM 620 O O . VAL A 1 78 ? 0.182 -3.630 6.081 1.00 90.00 78 VAL A O 1
ATOM 623 N N . ILE A 1 79 ? 1.037 -1.981 4.817 1.00 90.69 79 ILE A N 1
ATOM 624 C CA . ILE A 1 79 ? -0.064 -1.027 5.040 1.00 90.69 79 ILE A CA 1
ATOM 625 C C . ILE A 1 79 ? -1.148 -1.142 3.963 1.00 90.69 79 ILE A C 1
ATOM 627 O O . ILE A 1 79 ? -2.337 -1.043 4.265 1.00 90.69 79 ILE A O 1
ATOM 631 N N . PHE A 1 80 ? -0.736 -1.386 2.718 1.00 88.69 80 PHE A N 1
ATOM 632 C CA . PHE A 1 80 ? -1.619 -1.550 1.568 1.00 88.69 80 PHE A CA 1
ATOM 633 C C . PHE A 1 80 ? -1.197 -2.765 0.748 1.00 88.69 80 PHE A C 1
ATOM 635 O O . PHE A 1 80 ? -0.008 -3.083 0.671 1.00 88.69 80 PHE A O 1
ATOM 642 N N . ARG A 1 81 ? -2.163 -3.402 0.089 1.00 89.06 81 ARG A N 1
ATOM 643 C CA . ARG A 1 81 ? -1.922 -4.407 -0.952 1.00 89.06 81 ARG A CA 1
ATOM 644 C C . ARG A 1 81 ? -2.704 -4.057 -2.203 1.00 89.06 81 ARG A C 1
ATOM 646 O O . ARG A 1 81 ? -3.806 -3.522 -2.109 1.00 89.06 81 ARG A O 1
ATOM 653 N N . TYR A 1 82 ? -2.140 -4.392 -3.357 1.00 86.75 82 TYR A N 1
ATOM 654 C CA . TYR A 1 82 ? -2.900 -4.404 -4.599 1.00 86.75 82 TYR A CA 1
ATOM 655 C C . TYR A 1 82 ? -4.086 -5.352 -4.476 1.00 86.75 82 TYR A C 1
ATOM 657 O O . TYR A 1 82 ? -3.992 -6.394 -3.823 1.00 86.75 82 TYR A O 1
ATOM 665 N N . SER A 1 83 ? -5.195 -4.932 -5.063 1.00 83.94 83 SER A N 1
ATOM 666 C CA . SER A 1 83 ? -6.457 -5.645 -5.031 1.00 83.94 83 SER A CA 1
ATOM 667 C C . SER A 1 83 ? -7.162 -5.464 -6.364 1.00 83.94 83 SER A C 1
ATOM 669 O O . SER A 1 83 ? -6.955 -4.464 -7.050 1.00 83.94 83 SER A O 1
ATOM 671 N N . ASP A 1 84 ? -8.044 -6.393 -6.706 1.00 82.12 84 ASP A N 1
ATOM 672 C CA . ASP A 1 84 ? -9.059 -6.136 -7.722 1.00 82.12 84 ASP A CA 1
ATOM 673 C C . ASP A 1 84 ? -10.181 -5.223 -7.180 1.00 82.12 84 ASP A C 1
ATOM 675 O O . ASP A 1 84 ? -10.251 -4.910 -5.983 1.00 82.12 84 ASP A O 1
ATOM 679 N N . THR A 1 85 ? -11.101 -4.825 -8.062 1.00 74.75 85 THR A N 1
ATOM 680 C CA . THR A 1 85 ? -12.264 -3.979 -7.731 1.00 74.75 85 THR A CA 1
ATOM 681 C C . THR A 1 85 ? -13.242 -4.621 -6.740 1.00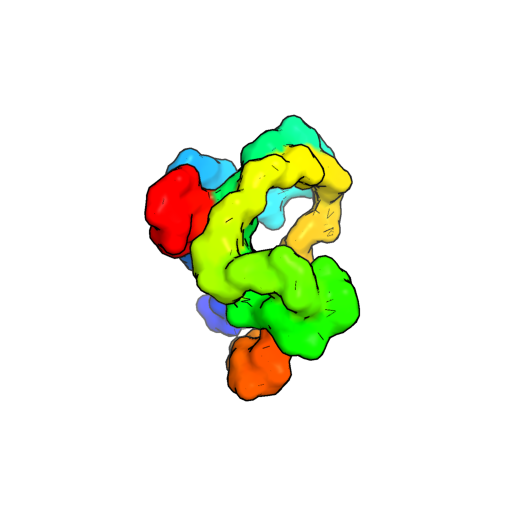 74.75 85 THR A C 1
ATOM 683 O O . THR A 1 85 ? -14.097 -3.930 -6.187 1.00 74.75 85 THR A O 1
ATOM 686 N N . SER A 1 86 ? -13.140 -5.931 -6.508 1.00 74.94 86 SER A N 1
ATOM 687 C CA . SER A 1 86 ? -13.966 -6.693 -5.570 1.00 74.94 86 SER A CA 1
ATOM 688 C C . SER A 1 86 ? -13.302 -6.917 -4.207 1.00 74.94 86 SER A C 1
ATOM 690 O O . SER A 1 86 ? -13.927 -7.482 -3.310 1.00 74.94 86 SER A O 1
ATOM 692 N N . GLY A 1 87 ? -12.066 -6.445 -4.014 1.00 62.00 87 GLY A N 1
ATOM 693 C CA . GLY A 1 87 ? -11.307 -6.660 -2.781 1.00 62.00 87 GLY A CA 1
ATOM 694 C C . GLY A 1 87 ? -10.515 -7.965 -2.757 1.00 62.00 87 GLY A C 1
ATOM 695 O O . GLY A 1 87 ? -9.935 -8.318 -1.721 1.00 62.00 87 GLY A O 1
ATOM 696 N N . GLY A 1 88 ? -10.530 -8.693 -3.873 1.00 62.25 88 GLY A N 1
ATOM 697 C CA . GLY A 1 88 ? -9.769 -9.905 -4.093 1.00 62.25 88 GLY A CA 1
ATOM 698 C C . GLY A 1 88 ? -8.282 -9.616 -4.219 1.00 62.25 88 GLY A C 1
ATOM 699 O O . GLY A 1 88 ? -7.860 -8.484 -4.438 1.00 62.25 88 GLY A O 1
ATOM 700 N N . LYS A 1 89 ? -7.497 -10.675 -4.031 1.00 52.75 89 LYS A N 1
ATOM 701 C CA . LYS A 1 89 ? -6.127 -10.689 -4.510 1.00 52.75 89 LYS A CA 1
ATOM 702 C C . LYS A 1 89 ? -6.217 -10.704 -6.021 1.00 52.75 89 LYS A C 1
ATOM 704 O O . LYS A 1 89 ? -6.539 -11.782 -6.566 1.00 52.75 89 LYS A O 1
#

pLDDT: mean 70.74, std 23.11, range [20.89, 92.69]

Radius of gyration: 14.38 Å; Cα contacts (8 Å, |Δi|>4): 116; chains: 1; bounding box: 39×27×32 Å

Sequence (89 aa):
MQWVPNSLRIESATRCADAEDHLEFRCIWTDLRVENTSTIFTSKATEGQLLHIPMSHGEGNYQADEETISRLENNGQVIFRYSDTSGGK